Protein AF-A0A3E4WZL9-F1 (afdb_monomer)

Foldseek 3Di:
DVVVVVVVVVVVVVCCVQQVDDDDDPDDDDDDDDPVVVVVLCCVCCPPVVVPDDSRSNVVSVVVVVCVVCVVVVVVVVVVVVVVVVVVVVPPPDD

Mean predicted aligned error: 10.34 Å

Solvent-accessible surface area (backbone atoms only — not comparable to full-atom values): 5788 Å² total; per-residue (Å²): 121,67,65,69,56,51,53,55,51,50,50,52,52,52,50,40,62,59,42,68,46,85,69,89,75,90,82,82,78,92,77,92,74,57,70,68,59,52,50,52,48,46,52,50,34,42,68,74,52,70,57,74,45,52,65,66,43,38,50,50,34,50,51,52,53,50,52,65,75,41,42,68,60,52,54,51,54,52,52,53,53,52,54,53,57,60,61,65,65,75,76,77,85,86,132

Organism: Phocaeicola vulgatus (NCBI:txid821)

Structure (mmCIF, N/CA/C/O backbone):
data_AF-A0A3E4WZL9-F1
#
_entry.id   AF-A0A3E4WZL9-F1
#
loop_
_atom_site.group_PDB
_atom_site.id
_atom_site.type_symbol
_atom_site.label_atom_id
_atom_site.label_alt_id
_atom_site.label_comp_id
_atom_site.label_asym_id
_atom_site.label_entity_id
_atom_site.label_seq_id
_atom_site.pdbx_PDB_ins_code
_atom_site.Cartn_x
_atom_site.Cartn_y
_atom_site.Cartn_z
_atom_site.occupancy
_atom_site.B_iso_or_equiv
_atom_site.auth_seq_id
_atom_site.auth_comp_id
_atom_site.auth_asym_id
_atom_site.auth_atom_id
_atom_site.pdbx_PDB_model_num
ATOM 1 N N . MET A 1 1 ? -29.129 -12.492 -8.759 1.00 54.66 1 MET A N 1
ATOM 2 C CA . MET A 1 1 ? -28.713 -11.346 -7.901 1.00 54.66 1 MET A CA 1
ATOM 3 C C . MET A 1 1 ? -27.996 -11.743 -6.601 1.00 54.66 1 MET A C 1
ATOM 5 O O . MET A 1 1 ? -27.275 -10.904 -6.074 1.00 54.66 1 MET A O 1
ATOM 9 N N . LYS A 1 2 ? -28.155 -12.968 -6.061 1.00 52.84 2 LYS A N 1
ATOM 10 C CA . LYS A 1 2 ? -27.442 -13.405 -4.840 1.00 52.84 2 LYS A CA 1
ATOM 11 C C . LYS A 1 2 ? -25.953 -13.729 -5.076 1.00 52.84 2 LYS A C 1
ATOM 13 O O . LYS A 1 2 ? -25.135 -13.363 -4.244 1.00 52.84 2 LYS A O 1
ATOM 18 N N . GLU A 1 3 ? -25.597 -14.289 -6.232 1.00 55.75 3 GLU A N 1
ATOM 19 C CA . GLU A 1 3 ? -24.210 -14.684 -6.552 1.00 55.75 3 GLU A CA 1
ATOM 20 C C . GLU A 1 3 ? -23.236 -13.501 -6.677 1.00 55.75 3 GLU A C 1
ATOM 22 O O . GLU A 1 3 ? -22.136 -13.550 -6.136 1.00 55.75 3 GLU A O 1
ATOM 27 N N . VAL A 1 4 ? -23.664 -12.384 -7.277 1.00 59.25 4 VAL A N 1
ATOM 28 C CA . VAL A 1 4 ? -22.829 -11.170 -7.420 1.00 59.25 4 VAL A CA 1
ATOM 29 C C . VAL A 1 4 ? -22.519 -10.515 -6.065 1.00 59.25 4 VAL A C 1
ATOM 31 O O . VAL A 1 4 ? -21.457 -9.931 -5.870 1.00 59.25 4 VAL A O 1
ATOM 34 N N . LYS A 1 5 ? -23.433 -10.618 -5.089 1.00 60.91 5 LYS A N 1
ATOM 35 C CA . LYS A 1 5 ? -23.179 -10.107 -3.731 1.00 60.91 5 LYS A CA 1
ATOM 36 C C . LYS A 1 5 ? -22.191 -10.988 -2.965 1.00 60.91 5 LYS A C 1
ATOM 38 O O . LYS A 1 5 ? -21.453 -10.472 -2.130 1.00 60.91 5 LYS A O 1
ATOM 43 N N . GLN A 1 6 ? -22.176 -12.289 -3.247 1.00 62.88 6 GLN A N 1
ATOM 44 C CA . GLN A 1 6 ? -21.293 -13.248 -2.590 1.00 62.88 6 GLN A CA 1
ATOM 45 C C . GLN A 1 6 ? -19.854 -13.144 -3.114 1.00 62.88 6 GLN A C 1
ATOM 47 O O . GLN A 1 6 ? -18.926 -13.119 -2.307 1.00 62.88 6 GLN A O 1
ATOM 52 N N . SER A 1 7 ? -19.659 -12.969 -4.426 1.00 72.75 7 SER A N 1
ATOM 53 C CA . SER A 1 7 ? -18.328 -12.753 -5.012 1.00 72.75 7 SER A CA 1
ATOM 54 C C . SER A 1 7 ? -17.669 -11.460 -4.518 1.00 72.75 7 SER A C 1
ATOM 56 O O . SER A 1 7 ? -16.499 -11.472 -4.144 1.00 72.75 7 SER A O 1
ATOM 58 N N . PHE A 1 8 ? -18.427 -10.365 -4.410 1.00 78.06 8 PHE A N 1
ATOM 59 C CA . PHE A 1 8 ? -17.899 -9.094 -3.903 1.00 78.06 8 PHE A CA 1
ATOM 60 C C . PHE A 1 8 ? -17.532 -9.150 -2.414 1.00 78.06 8 PHE A C 1
ATOM 62 O O . PHE A 1 8 ? -16.596 -8.490 -1.965 1.00 78.06 8 PHE A O 1
ATOM 69 N N . GLN A 1 9 ? -18.258 -9.946 -1.625 1.00 78.06 9 GLN A N 1
ATOM 70 C CA . GLN A 1 9 ? -17.915 -10.150 -0.221 1.00 78.06 9 GLN A CA 1
ATOM 71 C C . GLN A 1 9 ? -16.636 -10.986 -0.076 1.00 78.06 9 GLN A C 1
ATOM 73 O O . GLN A 1 9 ? -15.781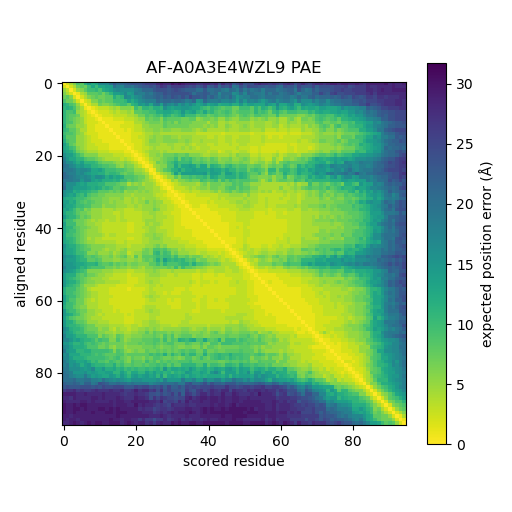 -10.639 0.733 1.00 78.06 9 GLN A O 1
ATOM 78 N N . GLN A 1 10 ? -16.475 -12.029 -0.894 1.00 83.62 10 GLN A N 1
ATOM 79 C CA . GLN A 1 10 ? -15.252 -12.832 -0.949 1.00 83.62 10 GLN A CA 1
ATOM 80 C C . GLN A 1 10 ? -14.036 -11.973 -1.329 1.00 83.62 10 GLN A C 1
ATOM 82 O O . GLN A 1 10 ? -12.996 -12.049 -0.682 1.00 83.62 10 GLN A O 1
ATOM 87 N N . GLU A 1 11 ? -14.179 -11.113 -2.338 1.00 84.69 11 GLU A N 1
ATOM 88 C CA . GLU A 1 11 ? -13.115 -10.216 -2.796 1.00 84.69 11 GLU A CA 1
ATOM 89 C C . GLU A 1 11 ? -12.666 -9.242 -1.699 1.00 84.69 11 GLU A C 1
ATOM 91 O O . GLU A 1 11 ? -11.468 -9.057 -1.487 1.00 84.69 11 GLU A O 1
ATOM 96 N N . LYS A 1 12 ? -13.609 -8.677 -0.934 1.00 86.69 12 LYS A N 1
ATOM 97 C CA . LYS A 1 12 ? -13.289 -7.812 0.213 1.00 86.69 12 LYS A CA 1
ATOM 98 C C . LYS A 1 12 ? -12.487 -8.532 1.283 1.00 86.69 12 LYS A C 1
ATOM 100 O O . LYS A 1 12 ? -11.540 -7.962 1.820 1.00 86.69 12 LYS A O 1
ATOM 105 N N . GLU A 1 13 ? -12.891 -9.747 1.633 1.00 86.81 13 GLU A N 1
ATOM 106 C CA . GLU A 1 13 ? -12.210 -10.521 2.669 1.00 86.81 13 GLU A CA 1
ATOM 107 C C . GLU A 1 13 ? -10.8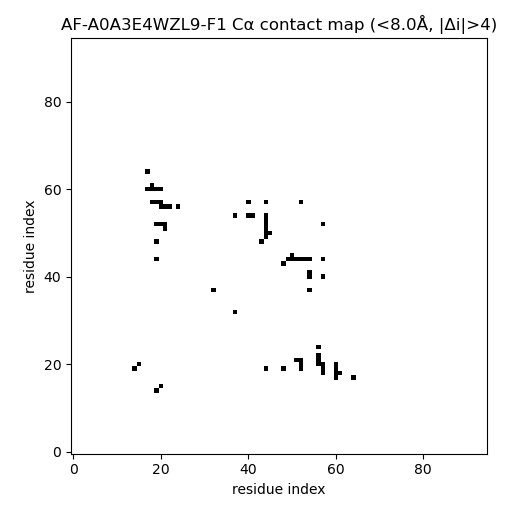16 -10.953 2.193 1.00 86.81 13 GLU A C 1
ATOM 109 O O . GLU A 1 13 ? -9.851 -10.810 2.942 1.00 86.81 13 GLU A O 1
ATOM 114 N N . ASN A 1 14 ? -10.675 -11.332 0.919 1.00 88.94 14 ASN A N 1
ATOM 115 C CA . ASN A 1 14 ? -9.375 -11.603 0.303 1.00 88.94 14 ASN A CA 1
ATOM 116 C C . ASN A 1 14 ? -8.474 -10.358 0.309 1.00 88.94 14 ASN A C 1
ATOM 118 O O . ASN A 1 14 ? -7.314 -10.438 0.709 1.00 88.94 14 ASN A O 1
ATOM 122 N N . TYR A 1 15 ? -9.006 -9.191 -0.068 1.00 88.94 15 TYR A N 1
ATOM 123 C CA . TYR A 1 15 ? -8.262 -7.931 -0.027 1.00 88.94 15 TYR A CA 1
ATOM 124 C C . TYR A 1 15 ? -7.770 -7.634 1.391 1.00 88.94 15 TYR A C 1
ATOM 126 O O . TYR A 1 15 ? -6.605 -7.290 1.597 1.00 88.94 15 TYR A O 1
ATOM 134 N N . LYS A 1 16 ? -8.637 -7.802 2.396 1.00 88.06 16 LYS A N 1
ATOM 135 C CA . LYS A 1 16 ? -8.239 -7.589 3.787 1.00 88.06 16 LYS A CA 1
ATOM 136 C C . LYS A 1 16 ? -7.168 -8.568 4.242 1.00 88.06 16 LYS A C 1
ATOM 138 O O . LYS A 1 16 ? -6.233 -8.140 4.913 1.00 88.06 16 LYS A O 1
ATOM 143 N N . ALA A 1 17 ? -7.283 -9.837 3.865 1.00 87.94 17 ALA A N 1
ATOM 144 C CA . ALA A 1 17 ? -6.310 -10.859 4.224 1.00 87.94 17 ALA A CA 1
ATOM 145 C C . ALA A 1 17 ? -4.908 -10.542 3.681 1.00 87.94 17 ALA A C 1
ATOM 147 O O . ALA A 1 17 ? -3.929 -10.779 4.379 1.00 87.94 17 ALA A O 1
ATOM 148 N N . VAL A 1 18 ? -4.816 -9.963 2.479 1.00 89.06 18 VAL A N 1
ATOM 149 C CA . VAL A 1 18 ? -3.536 -9.613 1.847 1.00 89.06 18 VAL A CA 1
ATOM 150 C C . VAL A 1 18 ? -2.979 -8.287 2.373 1.00 89.06 18 VAL A C 1
ATOM 152 O O . VAL A 1 18 ? -1.835 -8.216 2.813 1.00 89.06 18 VAL A O 1
ATOM 155 N N . PHE A 1 19 ? -3.772 -7.213 2.351 1.00 89.44 19 PHE A N 1
ATOM 156 C CA . PHE A 1 19 ? -3.248 -5.860 2.587 1.00 89.44 19 PHE A CA 1
ATOM 157 C C . PHE A 1 19 ? -3.359 -5.394 4.039 1.00 89.44 19 PHE A C 1
ATOM 159 O O . PHE A 1 19 ? -2.577 -4.548 4.481 1.00 89.44 19 PHE A O 1
ATOM 166 N N . PHE A 1 20 ? -4.279 -5.969 4.812 1.00 88.69 20 PHE A N 1
ATOM 167 C CA . PHE A 1 20 ? -4.456 -5.680 6.234 1.00 88.69 20 PHE A CA 1
ATOM 168 C C . PHE A 1 20 ? -3.960 -6.834 7.109 1.00 88.69 20 PHE A C 1
ATOM 170 O O . PHE A 1 20 ? -4.546 -7.140 8.146 1.00 88.69 20 PHE A O 1
ATOM 177 N N . GLN A 1 21 ? -2.837 -7.445 6.733 1.00 84.44 21 GLN A N 1
ATOM 178 C CA . GLN A 1 21 ? -2.130 -8.368 7.608 1.00 84.44 21 GLN A CA 1
ATOM 179 C C . GLN A 1 21 ? -1.117 -7.617 8.475 1.00 84.44 21 GLN A C 1
ATOM 181 O O . GLN A 1 21 ? -0.300 -6.828 7.992 1.00 84.44 21 GLN A O 1
ATOM 186 N N . LYS A 1 22 ? -1.152 -7.861 9.788 1.00 81.62 22 LYS A N 1
ATOM 187 C CA . LYS A 1 22 ? -0.147 -7.330 10.709 1.00 81.62 22 LYS A CA 1
ATOM 188 C C . LYS A 1 22 ? 1.112 -8.191 10.618 1.00 81.62 22 LYS A C 1
ATOM 190 O O . LYS A 1 22 ? 1.115 -9.319 11.097 1.00 81.62 22 LYS A O 1
ATOM 195 N N . ARG A 1 23 ? 2.182 -7.637 10.049 1.00 78.25 23 ARG A N 1
ATOM 196 C CA . ARG A 1 23 ? 3.515 -8.248 10.049 1.00 78.25 23 ARG A CA 1
ATOM 197 C C . ARG A 1 23 ? 4.473 -7.545 11.000 1.00 78.25 23 ARG A C 1
ATOM 199 O O . ARG A 1 23 ? 4.354 -6.345 11.260 1.00 78.25 23 ARG A O 1
ATOM 206 N N . THR A 1 24 ? 5.402 -8.319 11.543 1.00 71.19 24 THR A N 1
ATOM 207 C CA . THR A 1 24 ? 6.513 -7.835 12.361 1.00 71.19 24 THR A CA 1
ATOM 208 C C . THR A 1 24 ? 7.689 -7.58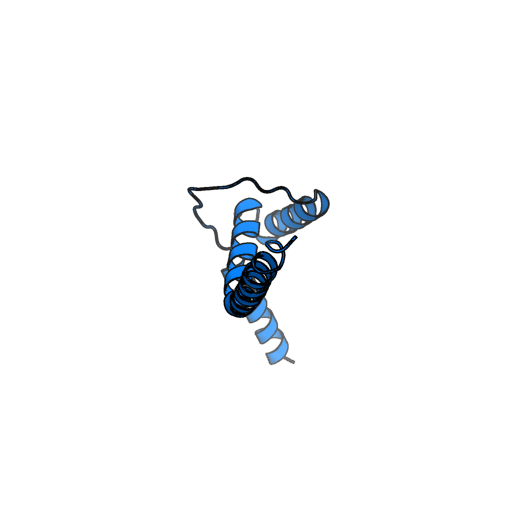1 11.431 1.00 71.19 24 THR A C 1
ATOM 210 O O . THR A 1 24 ? 8.361 -8.511 11.002 1.00 71.19 24 THR A O 1
ATOM 213 N N . VAL A 1 25 ? 7.917 -6.317 11.082 1.00 71.50 25 VAL A N 1
ATOM 214 C CA . VAL A 1 25 ? 9.069 -5.927 10.262 1.00 71.50 25 VAL A CA 1
ATOM 215 C C . VAL A 1 25 ? 10.192 -5.504 11.201 1.00 71.50 25 VAL A C 1
ATOM 217 O O . VAL A 1 25 ? 10.088 -4.458 11.843 1.00 71.50 25 VAL A O 1
ATOM 220 N N . CYS A 1 26 ? 11.249 -6.313 11.294 1.00 64.69 26 CYS A N 1
ATOM 221 C CA . CYS A 1 26 ? 12.400 -6.029 12.160 1.00 64.69 26 CYS A CA 1
ATOM 222 C C . CYS A 1 26 ? 13.476 -5.151 11.491 1.00 64.69 26 CYS A C 1
ATOM 224 O O . CYS A 1 26 ? 14.282 -4.562 12.199 1.00 64.69 26 CYS A O 1
ATOM 226 N N . ASN A 1 27 ? 13.452 -4.989 10.160 1.00 77.75 27 ASN A N 1
ATOM 227 C CA . ASN A 1 27 ? 14.456 -4.236 9.393 1.00 77.75 27 ASN A CA 1
ATOM 228 C C . ASN A 1 27 ? 13.802 -3.155 8.509 1.00 77.75 27 ASN A C 1
ATOM 230 O O . ASN A 1 27 ? 13.756 -3.261 7.286 1.00 77.75 27 ASN A O 1
ATOM 234 N N . ARG A 1 28 ? 13.227 -2.118 9.128 1.00 76.94 28 ARG A N 1
ATOM 235 C CA . ARG A 1 28 ? 12.496 -1.068 8.397 1.00 76.94 28 ARG A CA 1
ATOM 236 C C . ARG A 1 28 ? 13.444 -0.061 7.749 1.00 76.94 28 ARG A C 1
ATOM 238 O O . ARG A 1 28 ? 14.270 0.531 8.436 1.00 76.94 28 ARG A O 1
ATOM 245 N N . GLN A 1 29 ? 13.257 0.187 6.455 1.00 81.06 29 GLN A N 1
ATOM 246 C CA . GLN A 1 29 ? 13.878 1.308 5.750 1.00 81.06 29 GLN A CA 1
ATOM 247 C C . GLN A 1 29 ? 12.874 2.455 5.590 1.00 81.06 29 GLN A C 1
ATOM 249 O O . GLN A 1 29 ? 11.695 2.231 5.316 1.00 81.06 29 GLN A O 1
ATOM 254 N N . SER A 1 30 ? 13.329 3.693 5.788 1.00 82.62 30 SER A N 1
ATOM 255 C CA . SER A 1 30 ? 12.504 4.884 5.585 1.00 82.62 30 SER A CA 1
ATOM 256 C C . SER A 1 30 ? 12.479 5.264 4.108 1.00 82.62 30 SER A C 1
ATOM 258 O O . SER A 1 30 ? 13.521 5.578 3.536 1.00 82.62 30 SER A O 1
ATOM 260 N N . VAL A 1 31 ? 11.288 5.288 3.516 1.00 86.50 31 VAL A N 1
ATOM 261 C CA . VAL A 1 31 ? 11.059 5.782 2.153 1.00 86.50 31 VAL A CA 1
ATOM 262 C C . VAL A 1 31 ? 10.217 7.052 2.192 1.00 86.50 31 VAL A C 1
ATOM 264 O O . VAL A 1 31 ? 9.348 7.206 3.054 1.00 86.50 31 VAL A O 1
ATOM 267 N N . TYR A 1 32 ? 10.463 7.963 1.254 1.00 90.25 32 TYR A N 1
ATOM 268 C CA . TYR A 1 32 ? 9.642 9.157 1.090 1.00 90.25 32 TYR A CA 1
ATOM 269 C C . TYR A 1 32 ? 8.442 8.851 0.199 1.00 90.25 32 TYR A C 1
ATOM 271 O O . TYR A 1 32 ? 8.574 8.258 -0.869 1.00 90.25 32 TYR A O 1
ATOM 279 N N . ILE A 1 33 ? 7.270 9.296 0.637 1.00 91.25 33 ILE A N 1
ATOM 280 C CA . ILE A 1 33 ? 6.032 9.267 -0.141 1.00 91.25 33 ILE A CA 1
ATOM 281 C C . ILE A 1 33 ? 5.409 10.657 -0.128 1.00 91.25 33 ILE A C 1
ATOM 283 O O . ILE A 1 33 ? 5.679 11.461 0.768 1.00 91.25 33 ILE A O 1
ATOM 287 N N . SER A 1 34 ? 4.554 10.948 -1.105 1.00 93.56 34 SER A N 1
ATOM 288 C CA . SER A 1 34 ? 3.835 12.217 -1.110 1.00 93.56 34 SER A CA 1
ATOM 289 C C . SER A 1 34 ? 2.885 12.314 0.089 1.00 93.56 34 SER A C 1
ATOM 291 O O . SER A 1 34 ? 2.262 11.332 0.511 1.00 93.56 34 SER A O 1
ATOM 293 N N . GLY A 1 35 ? 2.741 13.524 0.636 1.00 91.88 35 GLY A N 1
ATOM 294 C CA . GLY A 1 35 ? 1.865 13.765 1.786 1.00 91.88 35 GLY A CA 1
ATOM 295 C C . GLY A 1 35 ? 0.394 13.443 1.500 1.00 91.88 35 GLY A C 1
ATOM 296 O O . GLY A 1 35 ? -0.340 13.030 2.396 1.00 91.88 35 GLY A O 1
ATOM 297 N N . GLU A 1 36 ? -0.047 13.571 0.248 1.00 94.62 36 GLU A N 1
ATOM 298 C CA . GLU A 1 36 ? -1.399 13.184 -0.172 1.00 94.62 36 GLU A CA 1
ATOM 299 C C . GLU A 1 36 ? -1.612 11.669 -0.112 1.00 94.62 36 GLU A C 1
ATOM 301 O O . GLU A 1 36 ? -2.633 11.212 0.410 1.00 94.62 36 GLU A O 1
ATOM 306 N N . ILE A 1 37 ? -0.634 10.884 -0.577 1.00 93.25 37 ILE A N 1
ATOM 307 C CA . ILE A 1 37 ? -0.667 9.420 -0.474 1.00 93.25 37 ILE A CA 1
ATOM 308 C C . ILE A 1 37 ? -0.667 9.011 1.000 1.00 93.25 37 ILE A C 1
ATOM 310 O O . ILE A 1 37 ? -1.502 8.206 1.413 1.00 93.25 37 ILE A O 1
ATOM 314 N N . GLN A 1 38 ? 0.195 9.621 1.819 1.00 91.62 38 GLN A N 1
ATOM 315 C CA . GLN A 1 38 ? 0.239 9.354 3.256 1.00 91.62 38 GLN A CA 1
ATOM 316 C C . GLN A 1 38 ? -1.121 9.606 3.929 1.00 91.62 38 GLN A C 1
ATOM 318 O O . GLN A 1 38 ? -1.588 8.762 4.698 1.00 91.62 38 GLN A O 1
ATOM 323 N N . LYS A 1 39 ? -1.781 10.735 3.628 1.00 93.62 39 LYS A N 1
ATOM 324 C CA . LYS A 1 39 ? -3.110 11.069 4.171 1.00 93.62 39 LYS A CA 1
ATOM 325 C C . LYS A 1 39 ? -4.170 10.053 3.753 1.00 93.62 39 LYS A C 1
ATOM 327 O O . LYS A 1 39 ? -4.933 9.597 4.604 1.00 93.62 39 LYS A O 1
ATOM 332 N N . ARG A 1 40 ? -4.197 9.655 2.477 1.00 93.19 40 ARG A N 1
ATOM 333 C CA . ARG A 1 40 ? -5.135 8.631 1.987 1.00 93.19 40 ARG A CA 1
ATOM 334 C C . ARG A 1 40 ? -4.933 7.297 2.701 1.00 93.19 40 ARG A C 1
ATOM 336 O O . ARG A 1 40 ? -5.902 6.725 3.193 1.00 93.19 40 ARG A O 1
ATOM 343 N N . ILE A 1 41 ? -3.688 6.834 2.829 1.00 92.31 41 ILE A N 1
ATOM 344 C CA . ILE A 1 41 ? -3.380 5.577 3.527 1.00 92.31 41 ILE A CA 1
ATOM 345 C C . ILE A 1 41 ? -3.806 5.662 4.992 1.00 92.31 41 ILE A C 1
ATOM 347 O O . ILE A 1 41 ? -4.433 4.734 5.495 1.00 92.31 41 ILE A O 1
ATOM 351 N N . MET A 1 42 ? -3.524 6.782 5.663 1.00 90.94 42 MET A N 1
ATOM 352 C CA . MET A 1 42 ? -3.924 7.004 7.053 1.00 90.94 42 MET A CA 1
ATOM 353 C C . MET A 1 42 ? -5.438 6.860 7.249 1.00 90.94 42 MET A C 1
ATOM 355 O O . MET A 1 42 ? -5.864 6.209 8.203 1.00 90.94 42 MET A O 1
ATOM 359 N N . GLN A 1 43 ? -6.251 7.425 6.350 1.00 91.62 43 GLN A N 1
ATOM 360 C CA . GLN A 1 43 ? -7.707 7.276 6.411 1.00 91.62 43 GLN A CA 1
ATOM 361 C C . GLN A 1 43 ? -8.136 5.821 6.205 1.00 91.62 43 GLN A C 1
ATOM 363 O O . GLN A 1 43 ? -8.943 5.312 6.978 1.00 91.62 43 GLN A O 1
ATOM 368 N N . ILE A 1 44 ? -7.558 5.133 5.218 1.00 90.88 44 ILE A N 1
ATOM 369 C CA . ILE A 1 44 ? -7.856 3.727 4.918 1.00 90.88 44 ILE A CA 1
ATOM 370 C C . ILE A 1 44 ? -7.555 2.841 6.134 1.00 90.88 44 ILE A C 1
ATOM 372 O O . ILE A 1 44 ? -8.449 2.163 6.639 1.00 90.88 44 ILE A O 1
ATOM 376 N N . VAL A 1 45 ? -6.324 2.871 6.659 1.00 90.00 45 VAL A N 1
ATOM 377 C CA . VAL A 1 45 ? -5.942 2.020 7.800 1.00 90.00 45 VAL A CA 1
ATOM 378 C C . VAL A 1 45 ? -6.691 2.419 9.073 1.00 90.00 45 VAL A C 1
ATOM 380 O O . VAL A 1 45 ? -7.110 1.551 9.841 1.00 90.00 45 VAL A O 1
ATOM 383 N N . GLY A 1 46 ? -6.914 3.719 9.279 1.00 87.94 46 GLY A N 1
ATOM 384 C CA . GLY A 1 46 ? -7.612 4.246 10.446 1.00 87.94 46 GLY A CA 1
A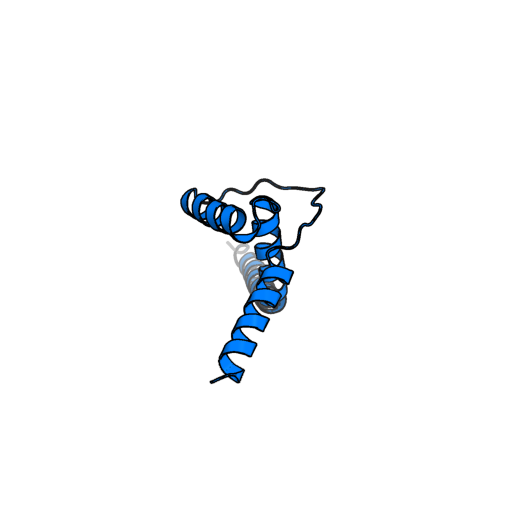TOM 385 C C . GLY A 1 46 ? -9.075 3.815 10.507 1.00 87.94 46 GLY A C 1
ATOM 386 O O . GLY A 1 46 ? -9.525 3.380 11.565 1.00 87.94 46 GLY A O 1
ATOM 387 N N . VAL A 1 47 ? -9.791 3.894 9.383 1.00 88.19 47 VAL A N 1
ATOM 388 C CA . VAL A 1 47 ? -11.223 3.566 9.304 1.00 88.19 47 VAL A CA 1
ATOM 389 C C . VAL A 1 47 ? -11.452 2.058 9.196 1.00 88.19 47 VAL A C 1
ATOM 391 O O . VAL A 1 47 ? -12.322 1.530 9.879 1.00 88.19 47 VAL A O 1
ATOM 394 N N . ILE A 1 48 ? -10.674 1.346 8.373 1.00 85.19 48 ILE A N 1
ATOM 395 C CA 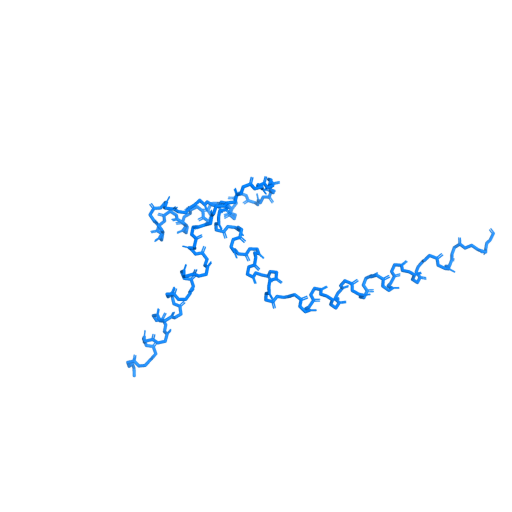. ILE A 1 48 ? -10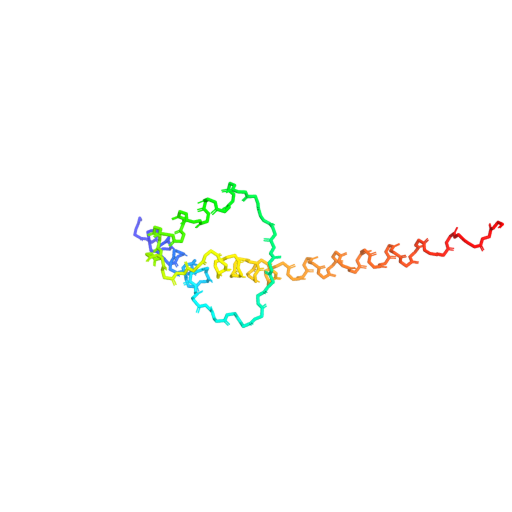.943 -0.069 8.064 1.00 85.19 48 ILE A CA 1
ATOM 396 C C . ILE A 1 48 ? -10.426 -1.005 9.158 1.00 85.19 48 ILE A C 1
ATOM 398 O O . ILE A 1 48 ? -11.110 -1.959 9.520 1.00 85.19 48 ILE A O 1
ATOM 402 N N . THR A 1 49 ? -9.226 -0.754 9.689 1.00 78.44 49 THR A N 1
ATOM 403 C CA . THR A 1 49 ? -8.587 -1.661 10.666 1.00 78.44 49 THR A CA 1
ATOM 404 C C . THR A 1 49 ? -8.695 -1.180 12.107 1.00 78.44 49 THR A C 1
ATOM 406 O O . THR A 1 49 ? -8.116 -1.795 12.998 1.00 78.44 49 THR A O 1
ATOM 409 N N . GLY A 1 50 ? -9.383 -0.060 12.355 1.00 81.12 50 GLY A N 1
ATOM 410 C CA . GLY A 1 50 ? -9.471 0.532 13.691 1.00 81.12 50 GLY A CA 1
ATOM 411 C C . GLY A 1 50 ? -8.097 0.863 14.284 1.00 81.12 50 GLY A C 1
ATOM 412 O O . GLY A 1 50 ? -7.892 0.696 15.482 1.00 81.12 50 GLY A O 1
ATOM 413 N N . LYS A 1 51 ? -7.138 1.289 13.445 1.00 75.44 51 LYS A N 1
ATOM 414 C CA . LYS A 1 51 ? -5.733 1.575 13.812 1.00 75.44 51 LYS A CA 1
ATOM 415 C C . LYS A 1 51 ? -4.911 0.365 14.290 1.00 75.44 51 LYS A C 1
ATOM 417 O O . LYS A 1 51 ? -3.829 0.555 14.840 1.00 75.44 51 LYS A O 1
ATOM 422 N N . GLN A 1 52 ? -5.362 -0.870 14.056 1.00 81.81 52 GLN A N 1
ATOM 423 C CA . GLN A 1 52 ? -4.564 -2.060 14.390 1.00 81.81 52 GLN A CA 1
ATOM 424 C C . GLN A 1 52 ? -3.323 -2.229 13.501 1.00 81.81 52 GLN A C 1
ATOM 426 O O . GLN A 1 52 ? -2.360 -2.893 13.896 1.00 81.81 52 GLN A O 1
ATOM 431 N N . ILE A 1 53 ? -3.336 -1.621 12.313 1.00 87.81 53 ILE A N 1
ATOM 432 C CA . ILE A 1 53 ? -2.246 -1.681 11.339 1.00 87.81 53 ILE A CA 1
ATOM 433 C C . ILE A 1 53 ? -1.659 -0.295 11.130 1.00 87.81 53 ILE A C 1
ATOM 435 O O . ILE A 1 53 ? -2.375 0.691 10.965 1.00 87.81 53 ILE A O 1
ATOM 439 N N . SER A 1 54 ? -0.328 -0.226 11.148 1.00 88.12 54 SER A N 1
ATOM 440 C CA . SER A 1 54 ? 0.391 1.009 10.868 1.00 88.12 54 SER A CA 1
ATOM 441 C C . SER A 1 54 ? 0.439 1.291 9.368 1.00 88.12 54 SER A C 1
ATOM 443 O O . SER A 1 54 ? 0.434 0.375 8.546 1.00 88.12 54 SER A O 1
ATOM 445 N N . ILE A 1 55 ? 0.589 2.570 9.017 1.00 89.06 55 ILE A N 1
ATOM 446 C CA . ILE A 1 55 ? 0.837 3.019 7.637 1.00 89.06 55 ILE A CA 1
ATOM 447 C C . ILE A 1 55 ? 1.994 2.225 7.012 1.00 89.06 55 ILE A C 1
ATOM 449 O O . ILE A 1 55 ? 1.872 1.746 5.891 1.00 89.06 55 ILE A O 1
ATOM 453 N N . GLY A 1 56 ? 3.079 2.023 7.769 1.00 88.00 56 GLY A N 1
ATOM 454 C CA . GLY A 1 56 ? 4.234 1.250 7.315 1.00 88.00 56 GLY A CA 1
ATOM 455 C C . GLY A 1 56 ? 3.898 -0.197 6.950 1.00 88.00 56 GLY A C 1
ATOM 456 O O . GLY A 1 56 ? 4.317 -0.643 5.895 1.00 88.00 56 GLY A O 1
ATOM 457 N N . ASN A 1 57 ? 3.101 -0.908 7.758 1.00 89.56 57 ASN A N 1
ATOM 458 C CA . ASN A 1 57 ? 2.708 -2.284 7.421 1.00 89.56 57 ASN A CA 1
ATOM 459 C C . ASN A 1 57 ? 1.829 -2.345 6.172 1.00 89.56 57 ASN A C 1
ATOM 461 O O . ASN A 1 57 ? 1.989 -3.250 5.364 1.00 89.56 57 ASN A O 1
ATOM 465 N N . PHE A 1 58 ? 0.906 -1.395 6.007 1.00 90.81 58 PHE A N 1
ATOM 466 C CA . PHE A 1 58 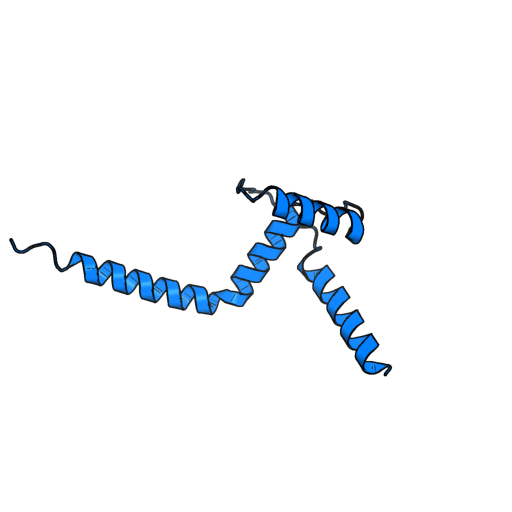? 0.071 -1.360 4.809 1.00 90.81 58 PHE A CA 1
ATOM 467 C C . PHE A 1 58 ? 0.913 -1.128 3.550 1.00 90.81 58 PHE A C 1
ATOM 469 O O . PHE A 1 58 ? 0.741 -1.835 2.563 1.00 90.81 58 PHE A O 1
ATOM 476 N N . ILE A 1 59 ? 1.851 -0.176 3.600 1.00 90.50 59 ILE A N 1
ATOM 477 C CA . ILE A 1 59 ? 2.773 0.095 2.490 1.00 90.50 59 ILE A CA 1
ATOM 478 C C . ILE A 1 59 ? 3.621 -1.140 2.182 1.00 90.50 59 ILE A C 1
ATOM 480 O O . ILE A 1 59 ? 3.726 -1.517 1.021 1.00 90.50 59 ILE A O 1
ATOM 484 N N . ASP A 1 60 ? 4.172 -1.788 3.206 1.00 90.19 60 ASP A N 1
ATOM 485 C CA . ASP A 1 60 ? 4.992 -2.993 3.056 1.00 90.19 60 ASP A CA 1
ATOM 486 C C . ASP A 1 60 ? 4.213 -4.125 2.365 1.00 90.19 60 ASP A C 1
ATOM 488 O O . ASP A 1 60 ? 4.682 -4.700 1.387 1.00 90.19 60 ASP A O 1
ATOM 492 N N . ASN A 1 61 ? 2.964 -4.366 2.783 1.00 91.19 61 ASN A N 1
ATOM 493 C CA . ASN A 1 61 ? 2.095 -5.367 2.160 1.00 91.19 61 ASN A CA 1
ATOM 494 C C . ASN A 1 61 ? 1.772 -5.042 0.694 1.00 91.19 61 ASN A C 1
ATOM 496 O O . ASN A 1 61 ? 1.761 -5.940 -0.146 1.00 91.19 61 ASN A O 1
ATOM 500 N N . VAL A 1 62 ? 1.510 -3.769 0.377 1.00 91.75 62 VAL A N 1
ATOM 501 C CA . VAL A 1 62 ? 1.244 -3.331 -1.002 1.00 91.75 62 VAL A CA 1
ATOM 502 C C . VAL A 1 62 ? 2.481 -3.510 -1.877 1.00 91.75 62 VAL A C 1
ATOM 504 O O . VAL A 1 62 ? 2.370 -4.037 -2.981 1.00 91.75 62 VAL A O 1
ATOM 507 N N . LEU A 1 63 ? 3.653 -3.099 -1.389 1.00 90.62 63 LEU A N 1
ATOM 508 C CA . LEU A 1 63 ? 4.908 -3.234 -2.125 1.00 90.62 63 LEU A CA 1
ATOM 509 C C . LEU A 1 63 ? 5.259 -4.703 -2.354 1.00 90.62 63 LEU A C 1
ATOM 511 O O . LEU A 1 63 ? 5.577 -5.076 -3.478 1.00 90.62 63 LEU A O 1
ATOM 515 N N . GLU A 1 64 ? 5.139 -5.552 -1.335 1.00 90.25 64 GLU A N 1
ATOM 516 C CA . GLU A 1 64 ? 5.405 -6.983 -1.473 1.00 90.25 64 GLU A CA 1
ATOM 517 C C . GL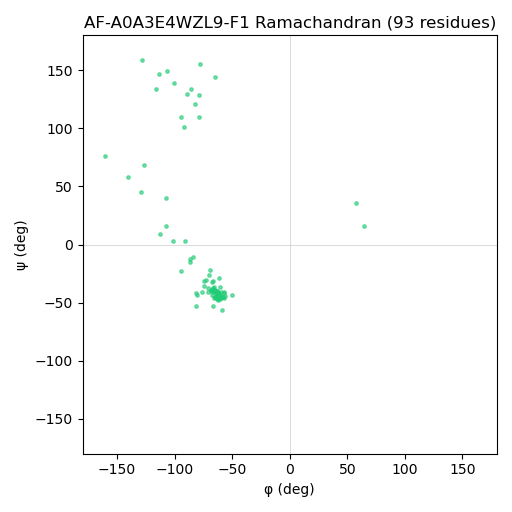U A 1 64 ? 4.448 -7.644 -2.476 1.00 90.25 64 GLU A C 1
ATOM 519 O O . GLU A 1 64 ? 4.888 -8.364 -3.373 1.00 90.25 64 GLU A O 1
ATOM 524 N N . GLN A 1 65 ? 3.143 -7.361 -2.391 1.00 91.50 65 GLN A N 1
ATOM 525 C CA . GLN A 1 65 ? 2.168 -7.908 -3.337 1.00 91.50 65 GLN A CA 1
ATOM 526 C C . GLN A 1 65 ? 2.437 -7.429 -4.768 1.00 91.50 65 GLN A C 1
ATOM 528 O O . GLN A 1 65 ? 2.342 -8.226 -5.706 1.00 91.50 65 GLN A O 1
ATOM 533 N N . HIS A 1 66 ? 2.807 -6.160 -4.938 1.00 91.88 66 HIS A N 1
ATOM 534 C CA . HIS A 1 66 ? 3.177 -5.605 -6.234 1.00 91.88 66 HIS A CA 1
ATOM 535 C C . HIS A 1 66 ? 4.418 -6.304 -6.810 1.00 91.88 66 HIS A C 1
ATOM 537 O O . HIS A 1 66 ? 4.387 -6.761 -7.952 1.00 91.88 66 HIS A O 1
ATOM 543 N N . LEU A 1 67 ? 5.475 -6.469 -6.009 1.00 90.38 67 LEU A N 1
ATOM 544 C CA . LEU A 1 67 ? 6.706 -7.150 -6.422 1.00 90.38 67 LEU A CA 1
ATOM 545 C C . LEU A 1 67 ? 6.471 -8.622 -6.774 1.00 90.38 67 LEU A C 1
ATOM 547 O O . LEU A 1 67 ? 7.024 -9.101 -7.761 1.00 90.38 67 LEU A O 1
ATOM 551 N N . ASN A 1 68 ? 5.633 -9.326 -6.010 1.00 89.62 68 ASN A N 1
ATOM 552 C CA . ASN A 1 68 ? 5.299 -10.725 -6.278 1.00 89.62 68 ASN A CA 1
ATOM 553 C C . ASN A 1 68 ? 4.468 -10.884 -7.557 1.00 89.62 68 ASN A C 1
ATOM 555 O O . ASN A 1 68 ? 4.702 -11.802 -8.334 1.00 89.62 68 ASN A O 1
ATOM 559 N N . THR A 1 69 ? 3.516 -9.981 -7.799 1.00 90.62 69 THR A N 1
ATOM 560 C CA . THR A 1 69 ? 2.605 -10.072 -8.955 1.00 90.62 69 THR A CA 1
ATOM 561 C C . THR A 1 69 ? 3.289 -9.695 -10.264 1.00 90.62 69 THR A C 1
ATOM 563 O O . THR A 1 69 ? 2.949 -10.226 -11.317 1.00 90.62 69 THR A O 1
ATOM 566 N N . HIS A 1 70 ? 4.259 -8.782 -10.210 1.00 89.88 70 HIS A N 1
ATOM 567 C CA . HIS A 1 70 ? 4.965 -8.285 -11.391 1.00 89.88 70 HIS A CA 1
ATOM 568 C C . HIS A 1 70 ? 6.399 -8.808 -11.502 1.00 89.88 70 HIS A C 1
ATOM 570 O O . HIS A 1 70 ? 7.186 -8.262 -12.274 1.00 89.88 70 HIS A O 1
ATOM 576 N N . ASN A 1 71 ? 6.750 -9.863 -10.763 1.00 89.06 71 ASN A N 1
ATOM 577 C CA . ASN A 1 71 ? 8.112 -10.389 -10.720 1.00 89.06 71 ASN A CA 1
ATOM 578 C C . ASN A 1 71 ? 8.642 -10.778 -12.111 1.00 89.06 71 ASN A C 1
ATOM 580 O O . ASN A 1 71 ? 9.772 -10.436 -12.462 1.00 89.06 71 ASN A O 1
ATOM 584 N N . ASP A 1 72 ? 7.805 -11.416 -12.931 1.00 85.56 72 ASP A N 1
ATOM 585 C CA . ASP A 1 72 ? 8.154 -11.800 -14.301 1.00 85.56 72 ASP A CA 1
ATOM 586 C C . ASP A 1 72 ? 8.430 -10.583 -15.190 1.00 85.56 72 ASP A C 1
ATOM 588 O O . ASP A 1 72 ? 9.439 -10.534 -15.892 1.00 85.56 72 ASP A O 1
ATOM 592 N N . VAL A 1 73 ? 7.573 -9.559 -15.114 1.00 87.81 73 VAL A N 1
ATOM 593 C CA . VAL A 1 73 ? 7.730 -8.314 -15.884 1.00 87.81 73 VAL A CA 1
ATOM 594 C C . VAL A 1 73 ? 9.012 -7.593 -15.475 1.00 87.81 73 VAL A C 1
ATOM 596 O O . VAL A 1 73 ? 9.794 -7.181 -16.329 1.00 87.81 73 VAL A O 1
ATOM 599 N N . LEU A 1 74 ? 9.261 -7.489 -14.168 1.00 87.38 74 LEU A N 1
ATOM 600 C CA . LEU A 1 74 ? 10.485 -6.902 -13.628 1.00 87.38 74 LEU A CA 1
ATOM 601 C C . LEU A 1 74 ? 11.723 -7.672 -14.098 1.00 87.38 74 LEU A C 1
ATOM 603 O O . LEU A 1 74 ? 12.718 -7.057 -14.472 1.00 87.38 74 LEU A O 1
ATOM 607 N N . SER A 1 75 ? 11.652 -9.003 -14.134 1.00 85.62 75 SER A N 1
ATOM 608 C CA . SER A 1 75 ? 12.751 -9.861 -14.581 1.00 85.62 75 SER A CA 1
ATOM 609 C C . SER A 1 75 ? 13.088 -9.664 -16.059 1.00 85.62 75 SER A C 1
ATOM 611 O O . SER A 1 75 ? 14.266 -9.663 -16.420 1.00 85.62 75 SER A O 1
ATOM 613 N N . VAL A 1 76 ? 12.078 -9.479 -16.915 1.00 88.94 76 VAL A N 1
ATOM 614 C CA . VAL A 1 76 ? 12.281 -9.172 -18.339 1.00 88.94 76 VAL A CA 1
ATOM 615 C C . VAL A 1 76 ? 12.914 -7.792 -18.499 1.00 88.94 76 VAL A C 1
ATOM 617 O O . VAL A 1 76 ? 13.994 -7.699 -19.082 1.00 88.94 76 VAL A O 1
ATOM 620 N N . LEU A 1 77 ? 12.326 -6.755 -17.894 1.00 87.94 77 LEU A N 1
ATOM 621 C CA . LEU A 1 77 ? 12.844 -5.384 -17.971 1.00 87.94 77 LEU A CA 1
ATOM 622 C C . LEU A 1 77 ? 14.287 -5.289 -17.459 1.00 87.94 77 LEU A C 1
ATOM 624 O O . LEU A 1 77 ? 15.130 -4.642 -18.076 1.00 87.94 77 LEU A O 1
ATOM 628 N N . TYR A 1 78 ? 14.608 -5.983 -16.365 1.00 84.75 78 TYR A N 1
ATOM 629 C CA . TYR A 1 78 ? 15.962 -6.005 -15.817 1.00 84.75 78 TYR A CA 1
ATOM 630 C C . TYR A 1 78 ? 16.973 -6.623 -16.792 1.00 84.75 78 TYR A C 1
ATOM 632 O O . TYR A 1 78 ? 18.080 -6.110 -16.954 1.00 84.75 78 TYR A O 1
ATOM 640 N N . ARG A 1 79 ? 16.599 -7.715 -17.474 1.00 84.62 79 ARG A N 1
ATOM 641 C CA . ARG A 1 79 ? 17.448 -8.356 -18.491 1.00 84.62 79 ARG A CA 1
ATOM 642 C C . ARG A 1 79 ? 17.648 -7.462 -19.708 1.00 84.62 79 ARG A C 1
ATOM 644 O O . ARG A 1 79 ? 18.763 -7.408 -20.221 1.00 84.62 79 ARG A O 1
ATOM 651 N N . GLU A 1 80 ? 16.602 -6.776 -20.156 1.00 85.69 80 GLU A N 1
ATOM 652 C CA . GLU A 1 80 ? 16.680 -5.844 -21.282 1.00 85.69 80 GLU A CA 1
ATOM 653 C C . GLU A 1 80 ? 17.620 -4.673 -20.977 1.00 85.69 80 GLU A C 1
ATOM 655 O O . GLU A 1 80 ? 18.500 -4.367 -21.781 1.00 85.69 80 GLU A O 1
ATOM 660 N N . GLU A 1 81 ? 17.494 -4.055 -19.801 1.00 81.94 81 GLU A N 1
ATOM 661 C CA . GLU A 1 81 ? 18.359 -2.943 -19.393 1.00 81.94 81 GLU A CA 1
ATOM 662 C C . GLU A 1 81 ? 19.816 -3.388 -19.191 1.00 81.94 81 GLU A C 1
ATOM 664 O O . GLU A 1 81 ? 20.738 -2.702 -19.637 1.00 81.94 81 GLU A O 1
ATOM 669 N N . MET A 1 82 ? 20.049 -4.575 -18.618 1.00 77.75 82 MET A N 1
ATOM 670 C CA . MET A 1 82 ? 21.398 -5.147 -18.502 1.00 77.75 82 MET A CA 1
ATOM 671 C C . MET A 1 82 ? 22.039 -5.407 -19.870 1.00 77.75 82 MET A C 1
ATOM 673 O O . MET A 1 82 ? 23.214 -5.105 -20.070 1.00 77.75 82 MET A O 1
ATOM 677 N N . GLN A 1 83 ? 21.280 -5.918 -20.841 1.00 73.00 83 GLN A N 1
ATOM 678 C CA . GLN A 1 83 ? 21.787 -6.142 -22.198 1.00 73.00 83 GLN A CA 1
ATOM 679 C C . GLN A 1 83 ? 22.097 -4.828 -22.925 1.00 73.00 83 GLN A C 1
ATOM 681 O O . GLN A 1 83 ? 23.119 -4.737 -23.604 1.00 73.00 83 GLN A O 1
ATOM 686 N N . LYS A 1 84 ? 21.277 -3.786 -22.735 1.00 71.56 84 LYS A N 1
ATOM 687 C CA . LYS A 1 84 ? 21.538 -2.441 -23.277 1.00 71.56 84 LYS A CA 1
ATOM 688 C C . LYS A 1 84 ? 22.769 -1.784 -22.642 1.00 71.56 84 LYS A C 1
ATOM 690 O O . LYS A 1 84 ? 23.555 -1.159 -23.350 1.00 71.56 84 LYS A O 1
ATOM 695 N N . GLY A 1 85 ? 22.966 -1.951 -21.332 1.00 58.56 85 GLY A N 1
ATOM 696 C CA . GLY A 1 85 ? 24.133 -1.435 -20.609 1.00 58.56 85 GLY A CA 1
ATOM 697 C C . GLY A 1 85 ? 25.451 -2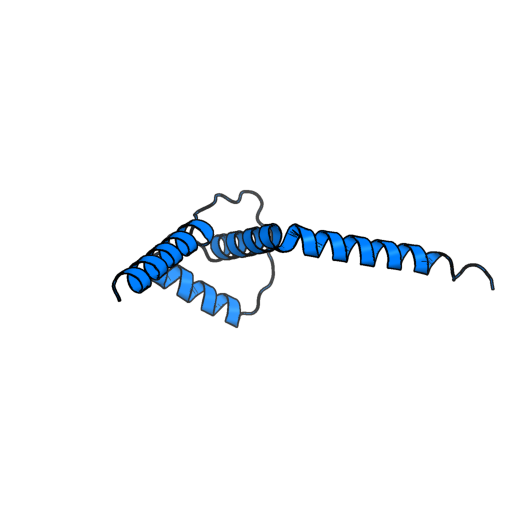.092 -21.030 1.00 58.56 85 GLY A C 1
ATOM 698 O O . GLY A 1 85 ? 26.463 -1.405 -21.158 1.00 58.56 85 GLY A O 1
ATOM 699 N N . ILE A 1 86 ? 25.435 -3.396 -21.325 1.00 57.12 86 ILE A N 1
ATOM 700 C CA . ILE A 1 86 ? 26.610 -4.124 -21.831 1.00 57.12 86 ILE A CA 1
ATOM 701 C C . ILE A 1 86 ? 26.929 -3.716 -23.280 1.00 57.12 86 ILE A C 1
ATOM 703 O O . ILE A 1 86 ? 28.098 -3.553 -23.624 1.00 57.12 86 ILE A O 1
ATOM 707 N N . LEU A 1 87 ? 25.917 -3.479 -24.126 1.00 51.56 87 LEU A N 1
ATOM 708 C CA . LEU A 1 87 ? 26.142 -3.085 -25.524 1.00 51.56 87 LEU A CA 1
ATOM 709 C C . LEU A 1 87 ? 26.701 -1.657 -25.679 1.00 51.56 87 LEU A C 1
ATOM 711 O O . LEU A 1 87 ? 27.381 -1.369 -26.664 1.00 51.56 87 LEU A O 1
ATOM 715 N N . ASN A 1 88 ? 26.436 -0.770 -24.715 1.00 51.69 88 ASN A N 1
ATOM 716 C CA . ASN A 1 88 ? 26.886 0.624 -24.761 1.00 51.69 88 ASN A CA 1
ATOM 717 C C . ASN A 1 88 ? 28.326 0.842 -24.263 1.00 51.69 88 ASN A C 1
ATOM 719 O O . ASN A 1 88 ? 28.872 1.914 -24.499 1.00 51.69 88 ASN A O 1
ATOM 723 N N . GLN A 1 89 ? 28.982 -0.148 -23.642 1.00 51.72 89 GLN A N 1
ATOM 724 C CA . GLN A 1 89 ? 30.402 -0.027 -23.261 1.00 51.72 89 GLN A CA 1
ATOM 725 C C . GLN A 1 89 ? 31.385 -0.434 -24.372 1.00 51.72 89 GLN A C 1
ATOM 727 O O . GLN A 1 89 ? 32.575 -0.144 -24.270 1.00 51.72 89 GLN A O 1
ATOM 732 N N . SER A 1 90 ? 30.923 -1.074 -25.452 1.00 50.84 90 SER A N 1
ATOM 733 C CA . SER A 1 90 ? 31.799 -1.533 -26.544 1.00 50.84 90 SER A CA 1
ATOM 734 C C . SER A 1 90 ? 31.991 -0.522 -27.683 1.00 50.84 90 SER A C 1
ATOM 736 O O . SER A 1 90 ? 32.656 -0.858 -28.658 1.00 50.84 90 SER A O 1
ATOM 738 N N . LYS A 1 91 ? 31.433 0.697 -27.602 1.00 51.66 91 LYS A N 1
ATOM 739 C CA . LYS A 1 91 ? 31.526 1.703 -28.683 1.00 51.66 91 LYS A CA 1
ATOM 740 C C . LYS A 1 91 ? 32.359 2.952 -28.371 1.00 51.66 91 LYS A C 1
ATOM 742 O O . LYS A 1 91 ? 32.367 3.864 -29.186 1.00 51.66 91 LYS A O 1
ATOM 747 N N . GLU A 1 92 ? 33.091 2.991 -27.258 1.00 54.41 92 GLU A N 1
ATOM 748 C CA . GLU A 1 92 ? 33.901 4.166 -26.885 1.00 54.41 92 GLU A CA 1
ATOM 749 C C . GLU A 1 92 ? 35.357 3.804 -26.533 1.00 54.41 92 GLU A C 1
ATOM 751 O O . GLU A 1 92 ? 35.909 4.245 -25.529 1.00 54.41 92 GLU A O 1
ATOM 756 N N . LYS A 1 93 ? 35.989 2.954 -27.352 1.00 51.12 93 LYS A N 1
ATOM 757 C CA . LYS A 1 93 ? 37.449 2.747 -27.348 1.00 51.12 93 LYS A CA 1
ATOM 758 C C . LYS A 1 93 ? 37.988 2.587 -28.768 1.00 51.12 93 LYS A C 1
ATOM 760 O O . LYS A 1 93 ? 38.557 1.556 -29.082 1.00 51.12 93 LYS A O 1
ATOM 765 N N . ASP A 1 94 ? 37.763 3.584 -29.615 1.00 52.47 94 ASP A N 1
ATOM 766 C CA . ASP A 1 94 ? 38.525 3.769 -30.858 1.00 52.47 94 ASP A CA 1
ATOM 767 C C . ASP A 1 94 ? 38.354 5.229 -31.320 1.00 52.47 94 ASP A C 1
ATOM 769 O O . ASP A 1 94 ? 37.533 5.540 -32.183 1.00 52.47 94 ASP A O 1
ATOM 773 N N . VAL A 1 95 ? 39.061 6.151 -30.653 1.00 46.97 95 VAL A N 1
ATOM 774 C CA . VAL A 1 95 ? 39.525 7.422 -31.238 1.00 46.97 95 VAL A CA 1
ATOM 775 C C . VAL A 1 95 ? 40.760 7.925 -30.500 1.00 46.97 95 VAL A C 1
ATOM 777 O O . VAL A 1 95 ? 40.785 7.805 -29.253 1.00 46.97 95 VAL A O 1
#

pLDDT: mean 80.35, std 13.51, range [46.97, 94.62]

Radius of gyration: 20.56 Å; Cα contacts (8 Å, |Δi|>4): 36; chains: 1; bounding box: 68×28×46 Å

Nearest PDB structures (foldseek):
  9fia-assembly1_B3  TM=2.489E-01  e=4.918E+00  Toxoplasma gondii

Secondary structure (DSSP, 8-state):
-HHHHHHHHHHHHHHHHHHT-----SSPPP----HHHHHHHHHHHHHHSTT-S-HHHHHHHHHHHHHHHTHHHHHHHHHHHHHHHHHTTSSSS--

InterPro domains:
  IPR021823 Protein of unknown function DUF3408 [PF11888] (9-79)

Sequence (95 aa):
MKEVKQSFQQEKENYKAVFFQKRTVCNRQSVYISGEIQKRIMQIVGVITGKQISIGNFIDNVLEQHLNTHNDVLSVLYREEMQKGILNQSKEKDV